Protein AF-A0A9D5HXS1-F1 (afdb_monomer_lite)

Sequence (128 aa):
MPPRVSGKRRRPDKGQDEDARDDQSRLVGFKTSIVRAIVDPASKRQDQRATRGSEGDPELSKALSDFDWNHSFGPCSEISRSQRLARAKKFGLHVEDRIERAIDDRSHGFGSEVSVSSVDRLMRHYVN

pLDDT: mean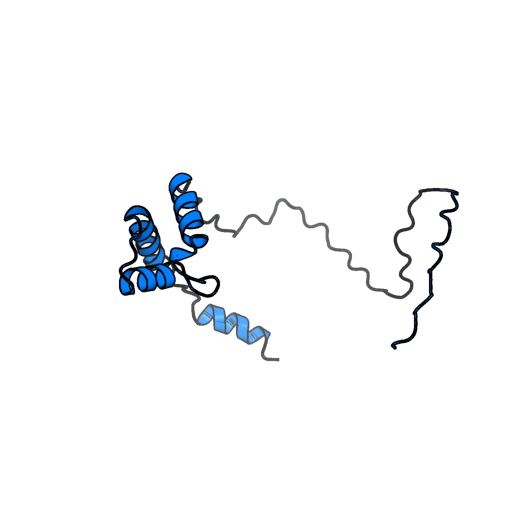 70.36, std 17.64, range [41.38, 93.81]

InterPro domains:
  IPR007218 DNA polymerase delta, subunit 4 [PF04081] (55-99)

Radius of gyration: 28.49 Å; chains: 1; bounding box: 69×58×58 Å

Organism: NCBI:txid195482

Secondary structure (DSSP, 8-state):
-PPP-----PPPP--------------TT-----------TTS--------------HHHHHHHHHHHH-GGG---TTS-HHHHHHHHHHTT----HHHHHHHHHHHTT------HHHHHHHHTTT--

Foldseek 3Di:
DDDDDDDDDDDDDDDDDDDPDDDPDPPPPDPDDPPPPPDDPPPDPPDPPPPPPPVPPVVLVVLLVCVQPDCVLPDDPPHDPQVSVVSCVVVVHDDDPSNVCVRVVVVVVDPVPPPPVVVVVVVVVVPD

Structure (mmCIF, N/CA/C/O backbone):
data_AF-A0A9D5HXS1-F1
#
_entry.id   AF-A0A9D5HXS1-F1
#
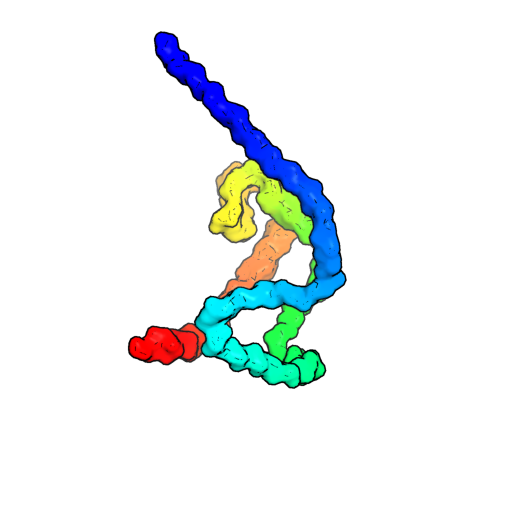loop_
_atom_site.group_PDB
_atom_site.id
_atom_site.type_symbol
_atom_site.label_atom_id
_atom_site.label_alt_id
_atom_site.label_comp_id
_atom_site.label_asym_id
_atom_site.label_entity_id
_atom_site.label_seq_id
_atom_site.pdbx_PDB_ins_code
_atom_site.Cartn_x
_atom_site.Cartn_y
_atom_site.Cartn_z
_atom_site.occupancy
_atom_site.B_iso_or_equiv
_atom_site.auth_seq_id
_atom_site.auth_comp_id
_atom_site.auth_asym_id
_atom_site.auth_atom_id
_atom_site.pdbx_PDB_model_num
ATOM 1 N N . MET A 1 1 ? -37.039 39.039 -15.414 1.00 48.00 1 MET A N 1
ATOM 2 C CA . MET A 1 1 ? -36.238 38.566 -16.569 1.00 48.00 1 MET A CA 1
ATOM 3 C C . MET A 1 1 ? -34.83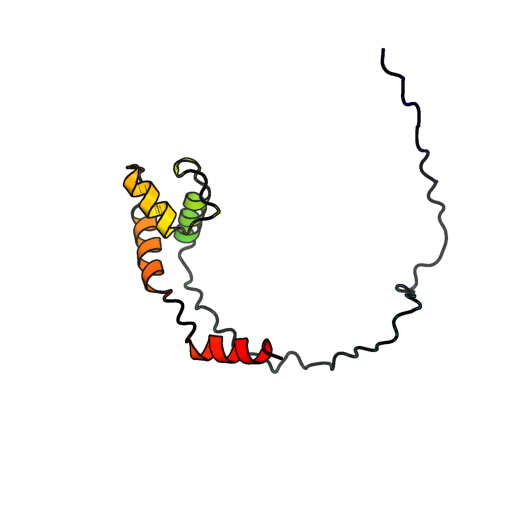0 39.141 -16.444 1.00 48.00 1 MET A C 1
ATOM 5 O O . MET A 1 1 ? -34.752 40.342 -16.215 1.00 48.00 1 MET A O 1
ATOM 9 N N . PRO A 1 2 ? -33.742 38.356 -16.535 1.00 56.94 2 PRO A N 1
ATOM 10 C CA . PRO A 1 2 ? -32.381 38.901 -16.500 1.00 56.94 2 PRO A CA 1
ATOM 11 C C . PRO A 1 2 ? -31.936 39.414 -17.889 1.00 56.94 2 PRO A C 1
ATOM 13 O O . PRO A 1 2 ? -32.428 38.909 -18.904 1.00 56.94 2 PRO A O 1
ATOM 16 N N . PRO A 1 3 ? -31.033 40.414 -17.968 1.00 57.28 3 PRO A N 1
ATOM 17 C CA . PRO A 1 3 ? -30.634 41.027 -19.231 1.00 57.28 3 PRO A CA 1
ATOM 18 C C . PRO A 1 3 ? -29.628 40.168 -20.014 1.00 57.28 3 PRO A C 1
ATOM 20 O O . PRO A 1 3 ? -28.786 39.465 -19.456 1.00 57.28 3 PRO A O 1
ATOM 23 N N . ARG A 1 4 ? -29.735 40.246 -21.345 1.00 56.66 4 ARG A N 1
ATOM 24 C CA . ARG A 1 4 ? -28.920 39.531 -22.336 1.00 56.66 4 ARG A CA 1
ATOM 25 C C . ARG A 1 4 ? -27.517 40.143 -22.435 1.00 56.66 4 ARG A C 1
ATOM 27 O O . ARG A 1 4 ? -27.390 41.325 -22.733 1.00 56.66 4 ARG A O 1
ATOM 34 N N . VAL A 1 5 ? -26.472 39.329 -22.290 1.00 61.84 5 VAL A N 1
ATOM 35 C CA . VAL A 1 5 ? -25.082 39.718 -22.580 1.00 61.84 5 VAL A CA 1
ATOM 36 C C . VAL A 1 5 ? -24.734 39.402 -24.038 1.00 61.84 5 VAL A C 1
ATOM 38 O O . VAL A 1 5 ? -24.371 38.281 -24.387 1.00 61.84 5 VAL A O 1
ATOM 41 N N . SER A 1 6 ? -24.864 40.391 -24.924 1.00 54.78 6 SER A N 1
ATOM 42 C CA . SER A 1 6 ? -24.313 40.318 -26.282 1.00 54.78 6 SER A CA 1
ATOM 43 C C . SER A 1 6 ? -22.926 40.956 -26.314 1.00 54.78 6 SER A C 1
ATOM 45 O O . SER A 1 6 ? -22.795 42.175 -26.254 1.00 54.78 6 SER A O 1
ATOM 47 N N . GLY A 1 7 ? -21.887 40.136 -26.448 1.00 56.72 7 GLY A N 1
ATOM 48 C CA . GLY A 1 7 ? -20.519 40.611 -26.635 1.00 56.72 7 GLY A CA 1
ATOM 49 C C . GLY A 1 7 ? -19.673 39.558 -27.335 1.00 56.72 7 GLY A C 1
ATOM 50 O O . GLY A 1 7 ? -18.871 38.879 -26.701 1.00 56.72 7 GLY A O 1
ATOM 51 N N . LYS A 1 8 ? -19.866 39.378 -28.648 1.00 59.97 8 LYS A N 1
ATOM 52 C CA . LYS A 1 8 ? -18.973 38.534 -29.454 1.00 59.97 8 LYS A CA 1
ATOM 53 C C . LYS A 1 8 ? -17.613 39.233 -29.569 1.00 59.97 8 LYS A C 1
ATOM 55 O O . LYS A 1 8 ? -17.489 40.219 -30.288 1.00 59.97 8 LYS A O 1
ATOM 60 N N . ARG A 1 9 ? -16.591 38.724 -28.875 1.00 58.75 9 ARG A N 1
ATOM 61 C CA . ARG A 1 9 ? -15.194 39.137 -29.081 1.00 58.75 9 ARG A CA 1
ATOM 62 C C . ARG A 1 9 ? -14.716 38.627 -30.444 1.00 58.75 9 ARG A C 1
ATOM 64 O O . ARG A 1 9 ? -14.654 37.419 -30.662 1.00 58.75 9 ARG A O 1
ATOM 71 N N . ARG A 1 10 ? -14.397 39.547 -31.360 1.00 60.25 10 ARG A N 1
ATOM 72 C CA . ARG A 1 10 ? -13.698 39.240 -32.617 1.00 60.25 10 ARG A CA 1
ATOM 73 C C . ARG A 1 10 ? -12.246 38.863 -32.303 1.00 60.25 10 ARG A C 1
ATOM 75 O O . ARG A 1 10 ? -11.593 39.556 -31.527 1.00 60.25 10 ARG A O 1
ATOM 82 N N . ARG A 1 11 ? -11.765 37.758 -32.876 1.00 60.94 11 ARG A N 1
ATOM 83 C CA . ARG A 1 11 ? -10.339 37.392 -32.871 1.00 60.94 11 ARG A CA 1
ATOM 84 C C . ARG A 1 11 ? -9.622 38.243 -33.929 1.00 60.94 11 ARG A C 1
ATOM 86 O O . ARG A 1 11 ? -10.206 38.412 -34.997 1.00 60.94 11 ARG A O 1
ATOM 93 N N . PRO A 1 12 ? -8.422 38.781 -33.663 1.00 54.09 12 PRO A N 1
ATOM 94 C CA . PRO A 1 12 ? -7.632 39.416 -34.707 1.00 54.09 12 PRO A CA 1
ATOM 95 C C . PRO A 1 12 ? -7.044 38.356 -35.650 1.00 54.09 12 PRO A C 1
ATOM 97 O O . PRO A 1 12 ? -6.654 37.270 -35.210 1.00 54.09 12 PRO A O 1
ATOM 100 N N . ASP A 1 13 ? -7.037 38.691 -36.941 1.00 49.59 13 ASP A N 1
ATOM 101 C CA . ASP A 1 13 ? -6.501 37.891 -38.040 1.00 49.59 13 ASP A CA 1
ATOM 102 C C . ASP A 1 13 ? -4.992 37.680 -37.905 1.00 49.59 13 ASP A C 1
ATOM 104 O O . ASP A 1 13 ? -4.238 38.573 -37.517 1.00 49.59 13 ASP A O 1
ATOM 108 N N . LYS A 1 14 ? -4.555 36.467 -38.244 1.00 48.91 14 LYS A N 1
ATOM 109 C CA . LYS A 1 14 ? -3.149 36.071 -38.265 1.00 48.91 14 LYS A CA 1
ATOM 110 C C . LYS A 1 14 ? -2.556 36.506 -39.609 1.00 48.91 14 LYS A C 1
ATOM 112 O O . LYS A 1 14 ? -2.601 35.750 -40.573 1.00 48.91 14 LYS A O 1
ATOM 117 N N . GLY A 1 15 ? -2.056 37.738 -39.667 1.00 42.81 15 GLY A N 1
ATOM 118 C CA . GLY A 1 15 ? -1.202 38.203 -40.760 1.00 42.81 15 GLY A CA 1
ATOM 119 C C . GLY A 1 15 ? 0.135 37.462 -40.732 1.00 42.81 15 GLY A C 1
ATOM 120 O O . GLY A 1 15 ? 0.785 37.392 -39.689 1.00 42.81 15 GLY A O 1
ATOM 121 N N . GLN A 1 16 ? 0.483 36.856 -41.864 1.00 49.47 16 GLN A N 1
ATOM 122 C CA . GLN A 1 16 ? 1.828 36.398 -42.197 1.00 49.47 16 GLN A CA 1
ATOM 123 C C . GLN A 1 16 ? 2.704 37.631 -42.432 1.00 49.47 16 GLN A C 1
ATOM 125 O O . GLN A 1 16 ? 2.220 38.574 -43.048 1.00 49.47 16 GLN A O 1
ATOM 130 N N . ASP A 1 17 ? 3.932 37.641 -41.913 1.00 41.50 17 ASP A N 1
ATOM 131 C CA . ASP A 1 17 ? 5.134 37.731 -42.749 1.00 41.50 17 ASP A CA 1
ATOM 132 C C . ASP A 1 17 ? 6.431 37.861 -41.917 1.00 41.50 17 ASP A C 1
ATOM 134 O O . ASP A 1 17 ? 6.497 38.556 -40.907 1.00 41.50 17 ASP A O 1
ATOM 138 N N . GLU A 1 18 ? 7.429 37.131 -42.420 1.00 45.56 18 GLU A N 1
ATOM 139 C CA . GLU A 1 18 ? 8.889 37.311 -42.341 1.00 45.56 18 GLU A CA 1
ATOM 140 C C . GLU A 1 18 ? 9.695 36.808 -41.119 1.00 45.56 18 GLU A C 1
ATOM 142 O O . GLU A 1 18 ? 9.487 37.152 -39.958 1.00 45.56 18 GLU A O 1
ATOM 147 N N . ASP A 1 19 ? 10.685 35.983 -41.480 1.00 46.94 19 ASP A N 1
ATOM 148 C CA . ASP A 1 19 ? 11.985 35.760 -40.850 1.00 46.94 19 ASP A CA 1
ATOM 149 C C . ASP A 1 19 ? 12.048 35.161 -39.442 1.00 46.94 19 ASP A C 1
ATOM 151 O O . ASP A 1 19 ? 12.396 35.777 -38.436 1.00 46.94 19 ASP A O 1
ATOM 155 N N . ALA A 1 20 ? 11.868 33.840 -39.420 1.00 52.09 20 ALA A N 1
ATOM 156 C CA . ALA A 1 20 ? 12.359 32.976 -38.359 1.00 52.09 20 ALA A CA 1
ATOM 157 C C . ALA A 1 20 ? 13.901 32.953 -38.332 1.00 52.09 20 ALA A C 1
ATOM 159 O O . ALA A 1 20 ? 14.527 32.048 -38.887 1.00 52.09 20 ALA A O 1
ATOM 160 N N . ARG A 1 21 ? 14.511 33.927 -37.651 1.00 56.81 21 ARG A N 1
ATOM 161 C CA . ARG A 1 21 ? 15.835 33.786 -37.031 1.00 56.81 21 ARG A CA 1
ATOM 162 C C . ARG A 1 21 ? 15.849 34.474 -35.671 1.00 56.81 21 ARG A C 1
ATOM 164 O O . ARG A 1 21 ? 15.763 35.690 -35.580 1.00 56.81 21 ARG A O 1
ATOM 171 N N . ASP A 1 22 ? 15.935 33.639 -34.642 1.00 55.31 22 ASP A N 1
ATOM 172 C CA . ASP A 1 22 ? 16.647 33.869 -33.385 1.00 55.31 22 ASP A CA 1
ATOM 173 C C . ASP A 1 22 ? 16.727 35.316 -32.871 1.00 55.31 22 ASP A C 1
ATOM 175 O O . ASP A 1 22 ? 17.735 35.995 -33.045 1.00 55.31 22 ASP A O 1
ATOM 179 N N . ASP A 1 23 ? 15.732 35.749 -32.099 1.00 55.94 23 ASP A N 1
ATOM 180 C CA . ASP A 1 23 ? 16.008 36.698 -31.016 1.00 55.94 23 ASP A CA 1
ATOM 181 C C . ASP A 1 23 ? 15.155 36.305 -29.804 1.00 55.94 23 ASP A C 1
ATOM 183 O O . ASP A 1 23 ? 14.010 36.723 -29.611 1.00 55.94 23 ASP A O 1
ATOM 187 N N . GLN A 1 24 ? 15.703 35.373 -29.019 1.00 56.53 24 GLN A N 1
ATOM 188 C CA . GLN A 1 24 ? 15.172 35.005 -27.715 1.00 56.53 24 GLN A CA 1
ATOM 189 C C . GLN A 1 24 ? 15.040 36.273 -26.869 1.00 56.53 24 GLN A C 1
ATOM 191 O O . GLN A 1 24 ? 16.034 36.924 -26.566 1.00 56.53 24 GLN A O 1
ATOM 196 N N . SER A 1 25 ? 13.807 36.595 -26.475 1.00 59.31 25 SER A N 1
ATOM 197 C CA . SER A 1 25 ? 13.461 37.363 -25.278 1.00 59.31 25 SER A CA 1
ATOM 198 C C . SER A 1 25 ? 14.501 38.405 -24.853 1.00 59.31 25 SER A C 1
ATOM 200 O O . SER A 1 25 ? 15.250 38.192 -23.897 1.00 59.31 25 SER A O 1
ATOM 202 N N . ARG A 1 26 ? 14.509 39.576 -25.498 1.00 60.41 26 ARG A N 1
ATOM 203 C CA . ARG A 1 26 ? 15.171 40.767 -24.945 1.00 60.41 26 ARG A CA 1
ATOM 204 C C . ARG A 1 26 ? 14.412 41.243 -23.708 1.00 60.41 26 ARG A C 1
ATOM 206 O O . ARG A 1 26 ? 13.669 42.220 -23.741 1.00 60.41 26 ARG A O 1
ATOM 213 N N . LEU A 1 27 ? 14.608 40.539 -22.598 1.00 54.50 27 LEU A N 1
ATOM 214 C CA . LEU A 1 27 ? 14.238 40.992 -21.268 1.00 54.50 27 LEU A CA 1
ATOM 215 C C . LEU A 1 27 ? 15.234 42.086 -20.861 1.00 54.50 27 LEU A C 1
ATOM 217 O O . LEU A 1 27 ? 16.214 41.849 -20.155 1.00 54.50 27 LEU A O 1
ATOM 221 N N . VAL A 1 28 ? 15.013 43.296 -21.371 1.00 64.12 28 VAL A N 1
ATOM 222 C CA . VAL A 1 28 ? 15.741 44.492 -20.945 1.00 64.12 28 VAL A CA 1
ATOM 223 C C . VAL A 1 28 ? 15.437 44.746 -19.467 1.00 64.12 28 VAL A C 1
ATOM 225 O O . VAL A 1 28 ? 14.343 45.165 -19.109 1.00 64.12 28 VAL A O 1
ATOM 228 N N . GLY A 1 29 ? 16.401 44.437 -18.597 1.00 57.84 29 GLY A N 1
ATOM 229 C CA . GLY A 1 29 ? 16.304 44.735 -17.164 1.00 57.84 29 GLY A CA 1
ATOM 230 C C . GLY A 1 29 ? 17.019 43.767 -16.223 1.00 57.84 29 GLY A C 1
ATOM 231 O O . GLY A 1 29 ? 17.317 44.155 -15.099 1.00 57.84 29 GLY A O 1
ATOM 232 N N . PHE A 1 30 ? 17.368 42.551 -16.652 1.00 51.41 30 PHE A N 1
ATOM 233 C CA . PHE A 1 30 ? 18.082 41.603 -15.787 1.00 51.41 30 PHE A CA 1
ATOM 234 C C . PHE A 1 30 ? 19.563 41.519 -16.156 1.00 51.41 30 PHE A C 1
ATOM 236 O O . PHE A 1 30 ? 19.974 40.750 -17.020 1.00 51.41 30 PHE A O 1
ATOM 243 N N . LYS A 1 31 ? 20.390 42.320 -15.477 1.00 63.91 31 LYS A N 1
ATOM 244 C CA . LYS A 1 31 ? 21.844 42.129 -15.456 1.00 63.91 31 LYS A CA 1
ATOM 245 C C . LYS A 1 31 ? 22.221 41.227 -14.283 1.00 63.91 31 LYS A C 1
ATOM 247 O O . LYS A 1 31 ? 22.537 41.739 -13.220 1.00 63.91 31 LYS A O 1
ATOM 252 N N . THR A 1 32 ? 22.255 39.915 -14.492 1.00 57.59 32 THR A N 1
ATOM 253 C CA . THR A 1 32 ? 23.187 39.023 -13.781 1.00 57.59 32 THR A CA 1
ATOM 254 C C . THR A 1 32 ? 23.527 37.840 -14.683 1.00 57.59 32 THR A C 1
ATOM 256 O O . THR A 1 32 ? 22.732 36.934 -14.918 1.00 57.59 32 THR A O 1
ATOM 259 N N . SER A 1 33 ? 24.743 37.864 -15.222 1.00 56.56 33 SER A N 1
ATOM 260 C CA . SER A 1 33 ? 25.347 36.743 -15.927 1.00 56.56 33 SER A CA 1
ATOM 261 C C . SER A 1 33 ? 25.588 35.602 -14.938 1.00 56.56 33 SER A C 1
ATOM 263 O O . SER A 1 33 ? 26.569 35.614 -14.196 1.00 56.56 33 SER A O 1
ATOM 265 N N . ILE A 1 34 ? 24.718 34.597 -14.920 1.00 61.28 34 ILE A N 1
ATOM 266 C CA . ILE A 1 34 ? 25.057 33.318 -14.295 1.00 61.28 34 ILE A CA 1
ATOM 267 C C . ILE A 1 34 ? 25.607 32.425 -15.401 1.00 61.28 34 ILE A C 1
ATOM 269 O O . ILE A 1 34 ? 24.908 31.583 -15.963 1.00 61.28 34 ILE A O 1
ATOM 273 N N . VAL A 1 35 ? 26.882 32.638 -15.732 1.00 54.31 35 VAL A N 1
ATOM 274 C CA . VAL A 1 35 ? 27.663 31.636 -16.458 1.00 54.31 35 VAL A CA 1
ATOM 275 C C . VAL A 1 35 ? 27.820 30.464 -15.496 1.00 54.31 35 VAL A C 1
ATOM 277 O O . VAL A 1 35 ? 28.619 30.509 -14.563 1.00 54.31 35 VAL A O 1
ATOM 280 N N . ARG A 1 36 ? 27.000 29.424 -15.667 1.00 61.00 36 ARG A N 1
ATOM 281 C CA . ARG A 1 36 ? 27.246 28.145 -15.001 1.00 61.00 36 ARG A CA 1
ATOM 282 C C . ARG A 1 36 ? 28.548 27.605 -15.582 1.00 61.00 36 ARG A C 1
ATOM 284 O O . ARG A 1 36 ? 28.630 27.417 -16.793 1.00 61.00 36 ARG A O 1
ATOM 291 N N . ALA A 1 37 ? 29.556 27.392 -14.736 1.00 62.28 37 ALA A N 1
ATOM 292 C CA . ALA A 1 37 ? 30.751 26.667 -15.143 1.00 62.28 37 ALA A CA 1
ATOM 293 C C . ALA A 1 37 ? 30.309 25.349 -15.794 1.00 62.28 37 ALA A C 1
ATOM 295 O O . ALA A 1 37 ? 29.449 24.653 -15.246 1.00 62.28 37 ALA A O 1
ATOM 296 N N . ILE A 1 38 ? 30.848 25.050 -16.976 1.00 60.81 38 ILE A N 1
ATOM 297 C CA . ILE A 1 38 ? 30.653 23.764 -17.640 1.00 60.81 38 ILE A CA 1
ATOM 298 C C . ILE A 1 38 ? 31.299 22.732 -16.718 1.00 60.81 38 ILE A C 1
ATOM 300 O O . ILE A 1 38 ? 32.516 22.588 -16.671 1.00 60.81 38 ILE A O 1
ATOM 304 N N . VAL A 1 39 ? 30.477 22.100 -15.886 1.00 54.06 39 VAL A N 1
ATOM 305 C CA . VAL A 1 39 ? 30.886 20.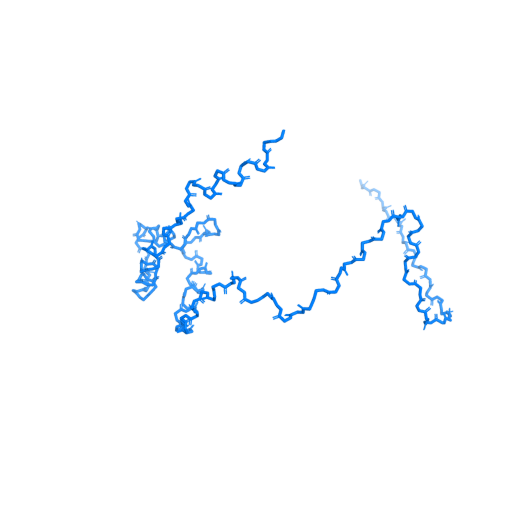970 -15.064 1.00 54.06 39 VAL A CA 1
ATOM 306 C C . VAL A 1 39 ? 30.934 19.776 -16.003 1.00 54.06 39 VAL A C 1
ATOM 308 O O . VAL A 1 39 ? 29.903 19.409 -16.567 1.00 54.06 39 VAL A O 1
ATOM 311 N N . ASP A 1 40 ? 32.119 19.188 -16.171 1.00 54.47 40 ASP A N 1
ATOM 312 C CA . ASP A 1 40 ? 32.278 17.915 -16.870 1.00 54.47 40 ASP A CA 1
ATOM 313 C C . ASP A 1 40 ? 31.293 16.889 -16.283 1.00 54.47 40 ASP A C 1
ATOM 315 O O . ASP A 1 40 ? 31.371 16.570 -15.089 1.00 54.47 40 ASP A O 1
ATOM 319 N N . PRO A 1 41 ? 30.366 16.326 -17.080 1.00 55.81 41 PRO A N 1
ATOM 320 C CA . PRO A 1 41 ? 29.358 15.389 -16.582 1.00 55.81 41 PRO A CA 1
ATOM 321 C C . PRO A 1 41 ? 29.954 14.046 -16.119 1.00 55.81 41 PRO A C 1
ATOM 323 O O . PRO A 1 41 ? 29.224 13.175 -15.647 1.00 55.81 41 PRO A O 1
ATOM 326 N N . ALA A 1 42 ? 31.273 13.861 -16.235 1.00 55.34 42 ALA A N 1
ATOM 327 C CA . ALA A 1 42 ? 31.963 12.625 -15.894 1.00 55.34 42 ALA A CA 1
ATOM 328 C C . ALA A 1 42 ? 32.326 12.480 -14.401 1.00 55.34 42 ALA A C 1
ATOM 330 O O . ALA A 1 42 ? 32.589 11.358 -13.975 1.00 55.34 42 ALA A O 1
ATOM 331 N N . SER A 1 43 ? 32.328 13.547 -13.582 1.00 56.47 43 SER A N 1
ATOM 332 C CA . SER A 1 43 ? 32.932 13.493 -12.229 1.00 56.47 43 SER A CA 1
ATOM 333 C C . SER A 1 43 ? 31.986 13.663 -11.031 1.00 56.47 43 SER A C 1
ATOM 335 O O . SER A 1 43 ? 32.420 14.021 -9.937 1.00 56.47 43 SER A O 1
ATOM 337 N N . LYS A 1 44 ? 30.698 13.328 -11.168 1.00 52.72 44 LYS A N 1
ATOM 338 C CA . LYS A 1 44 ? 29.812 13.117 -10.004 1.00 52.72 44 LYS A CA 1
ATOM 339 C C . LYS A 1 44 ? 28.958 11.865 -10.168 1.00 52.72 44 LYS A C 1
ATOM 341 O O . LYS A 1 44 ? 27.770 11.930 -10.464 1.00 52.72 44 LYS A O 1
ATOM 346 N N . ARG A 1 45 ? 29.578 10.705 -9.946 1.00 55.72 45 ARG A N 1
ATOM 347 C CA . ARG A 1 45 ? 28.886 9.436 -9.673 1.00 55.72 45 ARG A CA 1
ATOM 348 C C . ARG A 1 45 ? 29.305 8.891 -8.306 1.00 55.72 45 ARG A C 1
ATOM 350 O O . ARG A 1 45 ? 29.974 7.875 -8.224 1.00 55.72 45 ARG A O 1
ATOM 357 N N . GLN A 1 46 ? 28.930 9.606 -7.254 1.00 55.56 46 GLN A N 1
ATOM 358 C CA . GLN A 1 46 ? 28.938 9.199 -5.840 1.00 55.56 46 GLN A CA 1
ATOM 359 C C . GLN A 1 46 ? 28.124 10.299 -5.135 1.00 55.56 46 GLN A C 1
ATOM 361 O O . GLN A 1 46 ? 28.472 11.464 -5.266 1.00 55.56 46 GLN A O 1
ATOM 366 N N . ASP A 1 47 ? 26.965 10.117 -4.509 1.00 48.25 47 ASP A N 1
ATOM 367 C CA . ASP A 1 47 ? 26.272 8.950 -3.985 1.00 48.25 47 ASP A CA 1
ATOM 368 C C . ASP A 1 47 ? 24.766 9.091 -4.255 1.00 48.25 47 ASP A C 1
ATOM 370 O O . ASP A 1 47 ? 24.002 9.594 -3.434 1.00 48.25 47 ASP A O 1
ATOM 374 N N . GLN A 1 48 ? 24.294 8.601 -5.396 1.00 50.34 48 GLN A N 1
ATOM 375 C CA . GLN A 1 48 ? 23.002 7.932 -5.363 1.00 50.34 48 GLN A CA 1
ATOM 376 C C . GLN A 1 48 ? 23.363 6.474 -5.209 1.00 50.34 48 GLN A C 1
ATOM 378 O O . GLN A 1 48 ? 23.691 5.798 -6.183 1.00 50.34 48 GLN A O 1
ATOM 383 N N . ARG A 1 49 ? 23.392 6.010 -3.954 1.00 43.56 49 ARG A N 1
ATOM 384 C CA . ARG A 1 49 ? 23.272 4.587 -3.664 1.00 43.56 49 ARG A CA 1
ATOM 385 C C . ARG A 1 49 ? 22.047 4.179 -4.465 1.00 43.56 49 ARG A C 1
ATOM 387 O O . ARG A 1 49 ? 20.942 4.577 -4.105 1.00 43.56 49 ARG A O 1
ATOM 394 N N . ALA A 1 50 ? 22.253 3.517 -5.604 1.00 41.38 50 ALA A N 1
ATOM 395 C CA . ALA A 1 50 ? 21.179 2.849 -6.296 1.00 41.38 50 ALA A CA 1
ATOM 396 C C . ALA A 1 50 ? 20.557 2.005 -5.194 1.00 41.38 50 ALA A C 1
ATOM 398 O O . ALA A 1 50 ? 21.211 1.094 -4.674 1.00 41.38 50 ALA A O 1
ATOM 399 N N . THR A 1 51 ? 19.375 2.407 -4.718 1.00 48.69 51 THR A N 1
ATOM 400 C CA . THR A 1 51 ? 18.512 1.514 -3.967 1.00 48.69 51 THR A CA 1
ATOM 401 C C . THR A 1 51 ? 18.503 0.307 -4.856 1.00 48.69 51 THR A C 1
ATOM 403 O O . THR A 1 51 ? 18.063 0.425 -5.999 1.00 48.69 51 THR A O 1
ATOM 406 N N . ARG A 1 52 ? 19.191 -0.759 -4.416 1.00 44.44 52 ARG A N 1
ATOM 407 C CA . ARG A 1 52 ? 19.322 -1.981 -5.192 1.00 44.44 52 ARG A CA 1
ATOM 408 C C . ARG A 1 52 ? 17.921 -2.214 -5.699 1.00 44.44 52 ARG A C 1
ATOM 410 O O . ARG A 1 52 ? 17.012 -2.401 -4.885 1.00 44.44 52 ARG A O 1
ATOM 417 N N . GLY A 1 53 ? 17.746 -2.059 -7.008 1.00 44.53 53 GLY A N 1
ATOM 418 C CA . GLY A 1 53 ? 16.583 -2.567 -7.674 1.00 44.53 53 GLY A CA 1
ATOM 419 C C . GLY A 1 53 ? 16.698 -4.040 -7.378 1.00 44.53 53 GLY A C 1
ATOM 420 O O . GLY A 1 53 ? 17.405 -4.761 -8.067 1.00 44.53 53 GLY A O 1
ATOM 421 N N . SER A 1 54 ? 16.085 -4.471 -6.272 1.00 47.25 54 SER A N 1
ATOM 422 C CA . SER A 1 54 ? 15.368 -5.719 -6.292 1.00 47.25 54 SER A CA 1
ATOM 423 C C . SER A 1 54 ? 14.653 -5.621 -7.622 1.00 47.25 54 SER A C 1
ATOM 425 O O . SER A 1 54 ? 13.863 -4.690 -7.816 1.00 47.25 54 SER A O 1
ATOM 427 N N . GLU A 1 55 ? 15.066 -6.448 -8.577 1.00 54.97 55 GLU A N 1
ATOM 428 C CA . GLU A 1 55 ? 14.193 -6.848 -9.664 1.00 54.97 55 GLU A CA 1
ATOM 429 C C . GLU A 1 55 ? 12.976 -7.428 -8.950 1.00 54.97 55 GLU A C 1
ATOM 431 O O . GLU A 1 55 ? 12.925 -8.588 -8.555 1.00 54.97 55 GLU A O 1
ATOM 436 N N . GLY A 1 56 ? 12.129 -6.507 -8.507 1.00 62.81 56 GLY A N 1
ATOM 437 C CA . GLY A 1 56 ? 11.038 -6.75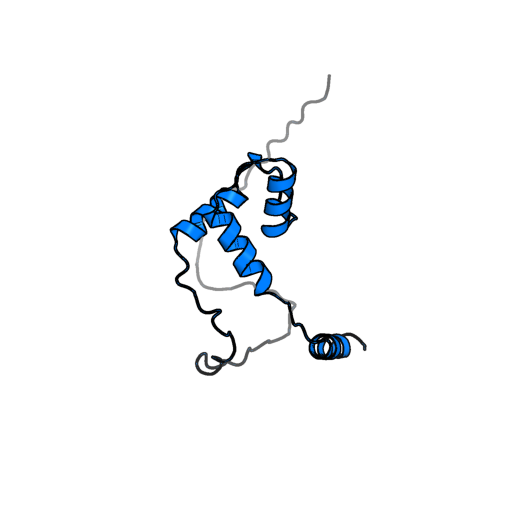3 -7.610 1.00 62.81 56 GLY A CA 1
ATOM 438 C C . GLY A 1 56 ? 10.011 -7.333 -8.524 1.00 62.81 56 GLY A C 1
ATOM 439 O O . GLY A 1 56 ? 9.646 -6.666 -9.491 1.00 62.81 56 GLY A O 1
ATOM 440 N N . ASP A 1 57 ? 9.650 -8.576 -8.240 1.00 79.62 57 ASP A N 1
ATOM 441 C CA . ASP A 1 57 ? 8.648 -9.331 -8.964 1.00 79.62 57 ASP A CA 1
ATOM 442 C C . ASP A 1 57 ? 7.586 -8.378 -9.557 1.00 79.62 57 ASP A C 1
ATOM 444 O O . ASP A 1 57 ? 6.877 -7.694 -8.799 1.00 79.62 57 ASP A O 1
ATOM 448 N N . PRO A 1 58 ? 7.532 -8.231 -10.898 1.00 84.69 58 PRO A N 1
ATOM 449 C CA . PRO A 1 58 ? 6.643 -7.270 -11.536 1.00 84.69 58 PRO A CA 1
ATOM 450 C C . PRO A 1 58 ? 5.186 -7.561 -11.175 1.00 84.69 58 PRO A C 1
ATOM 452 O O . PRO A 1 58 ? 4.389 -6.627 -11.059 1.00 84.69 58 PRO A O 1
ATOM 455 N N . GLU A 1 59 ? 4.851 -8.824 -10.902 1.00 88.38 59 GLU A N 1
ATOM 456 C CA . GLU A 1 59 ? 3.526 -9.222 -10.445 1.00 88.38 59 GLU A CA 1
ATOM 457 C C . GLU A 1 59 ? 3.219 -8.672 -9.053 1.00 88.38 59 GLU A C 1
ATOM 459 O O . GLU A 1 59 ? 2.130 -8.141 -8.831 1.00 88.38 59 GLU A O 1
ATOM 464 N N . LEU A 1 60 ? 4.186 -8.705 -8.132 1.00 88.44 60 LEU A N 1
ATOM 465 C CA . LEU A 1 60 ? 4.031 -8.125 -6.798 1.00 88.44 60 LEU A CA 1
ATOM 466 C C . LEU A 1 60 ? 3.858 -6.603 -6.861 1.00 88.44 60 LEU A C 1
ATOM 468 O O . LEU A 1 60 ? 3.033 -6.036 -6.143 1.00 88.44 60 LEU A O 1
ATOM 472 N N . SER A 1 61 ? 4.610 -5.931 -7.735 1.00 88.19 61 SER A N 1
ATOM 473 C CA . SER A 1 61 ? 4.495 -4.479 -7.917 1.00 88.19 61 SER A CA 1
ATOM 474 C C . SER A 1 61 ? 3.113 -4.071 -8.437 1.00 88.19 61 SER A C 1
ATOM 476 O O . SER A 1 61 ? 2.530 -3.077 -7.985 1.00 88.19 61 SER A O 1
ATOM 478 N N . LYS A 1 62 ? 2.555 -4.889 -9.334 1.00 91.69 62 LYS A N 1
ATOM 479 C CA . LYS A 1 62 ? 1.210 -4.725 -9.865 1.00 91.69 62 LYS A CA 1
ATOM 480 C C . LYS A 1 62 ? 0.162 -4.998 -8.789 1.00 91.69 62 LYS A C 1
ATOM 482 O O . LYS A 1 62 ? -0.687 -4.145 -8.575 1.00 91.69 62 LYS A O 1
ATOM 487 N N . ALA A 1 63 ? 0.284 -6.093 -8.040 1.00 91.38 63 ALA A N 1
ATOM 488 C CA . ALA A 1 63 ? -0.633 -6.427 -6.949 1.00 91.38 63 ALA A CA 1
ATOM 489 C C . ALA A 1 63 ? -0.683 -5.336 -5.860 1.00 91.38 63 ALA A C 1
ATOM 491 O O . ALA A 1 63 ? -1.757 -4.988 -5.373 1.00 91.38 63 ALA A O 1
ATOM 492 N N . LEU A 1 64 ? 0.464 -4.740 -5.510 1.00 91.44 64 LEU A N 1
ATOM 493 C CA . LEU A 1 64 ? 0.521 -3.610 -4.575 1.00 91.44 64 LEU A CA 1
ATOM 494 C C . LEU A 1 64 ? -0.139 -2.349 -5.140 1.00 91.44 64 LEU A C 1
ATOM 496 O O . LEU A 1 64 ? -0.774 -1.603 -4.400 1.00 91.44 64 LEU A O 1
ATOM 500 N N . SER A 1 65 ? 0.003 -2.114 -6.443 1.00 91.50 65 SER A N 1
ATOM 501 C CA . SER A 1 65 ? -0.654 -0.990 -7.112 1.00 91.50 65 SER A CA 1
ATOM 502 C C . SER A 1 65 ? -2.169 -1.203 -7.166 1.00 91.50 65 SER A C 1
ATOM 504 O O . SER A 1 65 ? -2.927 -0.305 -6.814 1.00 91.50 65 SER A O 1
ATOM 506 N N . ASP A 1 66 ? -2.624 -2.405 -7.518 1.00 92.50 66 ASP A N 1
ATOM 507 C CA . ASP A 1 66 ? -4.043 -2.776 -7.532 1.00 92.50 66 ASP A CA 1
ATOM 508 C C . ASP A 1 66 ? -4.663 -2.641 -6.131 1.00 92.50 66 ASP A C 1
ATOM 510 O O . ASP A 1 66 ? -5.775 -2.131 -5.983 1.00 92.50 66 ASP A O 1
ATOM 514 N N . PHE A 1 67 ? -3.919 -3.006 -5.083 1.00 92.44 67 PHE A N 1
ATOM 515 C CA . PHE A 1 67 ? -4.310 -2.759 -3.695 1.00 92.44 67 PHE A CA 1
ATOM 516 C C . PHE A 1 67 ? -4.484 -1.267 -3.384 1.00 92.44 67 PHE A C 1
ATOM 518 O O . PHE A 1 67 ? -5.456 -0.886 -2.725 1.00 92.44 67 PHE A O 1
ATOM 525 N N . ASP A 1 68 ? -3.590 -0.410 -3.884 1.00 91.62 68 ASP A N 1
ATOM 526 C CA . ASP A 1 68 ? -3.671 1.035 -3.672 1.00 91.62 68 ASP A CA 1
ATOM 527 C C . ASP A 1 68 ? -4.906 1.656 -4.349 1.00 91.62 68 ASP A C 1
ATOM 529 O O . ASP A 1 68 ? -5.568 2.528 -3.773 1.00 91.62 68 ASP A O 1
ATOM 533 N N . TRP A 1 69 ? -5.271 1.175 -5.535 1.00 91.75 69 TRP A N 1
ATOM 534 C CA . TRP A 1 69 ? -6.427 1.677 -6.285 1.00 91.75 69 TRP A CA 1
ATOM 535 C C . TRP A 1 69 ? -7.757 1.035 -5.880 1.00 91.75 69 TRP A C 1
ATOM 537 O O . TRP A 1 69 ? -8.819 1.546 -6.231 1.00 91.75 69 TRP A O 1
ATOM 547 N N . ASN A 1 70 ? -7.736 -0.051 -5.105 1.00 92.81 70 ASN A N 1
ATOM 548 C CA . ASN A 1 70 ? -8.956 -0.747 -4.720 1.00 92.81 70 ASN A CA 1
ATOM 549 C C . ASN A 1 70 ? -9.794 0.066 -3.713 1.00 92.81 70 ASN A C 1
ATOM 551 O O . ASN A 1 70 ? -9.458 0.201 -2.529 1.00 92.81 70 ASN A O 1
ATOM 555 N N . HIS A 1 71 ? -10.933 0.568 -4.196 1.00 90.25 71 HIS A N 1
ATOM 556 C CA . HIS A 1 71 ? -11.879 1.387 -3.439 1.00 90.25 71 HIS A CA 1
ATOM 557 C C . HIS A 1 71 ? -12.564 0.654 -2.278 1.00 90.25 71 HIS A C 1
ATOM 559 O O . HIS A 1 71 ? -13.037 1.318 -1.356 1.00 90.25 71 HIS A O 1
ATOM 565 N N . SER A 1 72 ? -12.574 -0.683 -2.264 1.00 90.94 72 SER A N 1
ATOM 566 C CA . SER A 1 72 ? -13.149 -1.479 -1.168 1.00 90.94 72 SER A CA 1
ATOM 567 C C . SER A 1 72 ? -12.449 -1.229 0.170 1.00 90.94 72 SER A C 1
ATOM 569 O O . SER A 1 72 ? -13.055 -1.381 1.225 1.00 90.94 72 SER A O 1
ATOM 571 N N . PHE A 1 73 ? -11.189 -0.784 0.138 1.00 89.00 73 PHE A N 1
ATOM 572 C CA . PHE A 1 73 ? -10.425 -0.414 1.333 1.00 89.00 73 PHE A CA 1
ATOM 573 C C . PHE A 1 73 ? -10.608 1.058 1.750 1.00 89.00 73 PHE A C 1
ATOM 575 O O . PHE A 1 73 ? -10.033 1.495 2.748 1.00 89.00 73 PHE A O 1
ATOM 582 N N . GLY A 1 74 ? -11.425 1.821 1.017 1.00 86.69 74 GLY A N 1
ATOM 583 C CA . GLY A 1 74 ? -11.726 3.227 1.276 1.00 86.69 74 GLY A CA 1
ATOM 584 C C . GLY A 1 74 ? -10.660 4.210 0.771 1.00 86.69 74 GLY A C 1
ATOM 585 O O . GLY A 1 74 ? -9.634 3.806 0.216 1.00 86.69 74 GLY A O 1
ATOM 586 N N . PRO A 1 75 ? -10.887 5.524 0.952 1.00 89.31 75 PRO A N 1
ATOM 587 C CA . PRO A 1 75 ? -9.929 6.553 0.563 1.00 89.31 75 PRO A CA 1
ATOM 588 C C . PRO A 1 75 ? -8.693 6.469 1.462 1.00 89.31 75 PRO A C 1
ATOM 590 O O . PRO A 1 75 ? -8.789 6.615 2.681 1.00 89.31 75 PRO A O 1
ATOM 593 N N . CYS A 1 76 ? -7.539 6.193 0.857 1.00 88.81 76 CYS A N 1
ATOM 594 C CA . CYS A 1 76 ? -6.296 5.910 1.579 1.00 88.81 76 CYS A CA 1
ATOM 595 C C . CYS A 1 76 ? -5.084 6.652 0.993 1.00 88.81 76 CYS A C 1
ATOM 597 O O . CYS A 1 76 ? -3.958 6.198 1.150 1.00 88.81 76 CYS A O 1
ATOM 599 N N . SER A 1 77 ? -5.297 7.784 0.315 1.00 87.31 77 SER A N 1
ATOM 600 C CA . SER A 1 77 ? -4.220 8.596 -0.276 1.00 87.31 77 SER A CA 1
ATOM 601 C C . SER A 1 77 ? -3.288 9.234 0.759 1.00 87.31 77 SER A C 1
ATOM 603 O O . SER A 1 77 ? -2.165 9.592 0.428 1.00 87.31 77 SER A O 1
ATOM 605 N N . GLU A 1 78 ? -3.754 9.390 1.999 1.00 90.75 78 GLU A N 1
ATOM 606 C CA . GLU A 1 78 ? -3.039 10.093 3.074 1.00 90.75 78 GLU A CA 1
ATOM 607 C C . GLU A 1 78 ? -2.305 9.153 4.041 1.00 90.75 78 GLU A C 1
ATOM 609 O O . GLU A 1 78 ? -1.554 9.613 4.898 1.00 90.75 78 GLU A O 1
ATOM 614 N N . ILE A 1 79 ? -2.525 7.840 3.929 1.00 90.44 79 ILE A N 1
ATOM 615 C CA . ILE A 1 79 ? -2.008 6.847 4.878 1.00 90.44 79 ILE A CA 1
ATOM 616 C C . ILE A 1 79 ? -1.023 5.895 4.205 1.00 90.44 79 ILE A C 1
ATOM 618 O O . ILE A 1 79 ? -1.071 5.665 2.997 1.00 90.44 79 ILE A O 1
ATOM 622 N N . SER A 1 80 ? -0.132 5.298 4.996 1.00 90.94 80 SER A N 1
ATOM 623 C CA . SER A 1 80 ? 0.798 4.294 4.477 1.00 90.94 80 SER A CA 1
ATOM 624 C C . SER A 1 80 ? 0.075 2.993 4.095 1.00 90.94 80 SER A C 1
ATOM 626 O O . SER A 1 80 ? -0.992 2.666 4.626 1.00 90.94 80 SER A O 1
ATOM 628 N N . ARG A 1 81 ? 0.696 2.176 3.230 1.00 91.25 81 ARG A N 1
ATOM 629 C CA . ARG A 1 81 ? 0.177 0.835 2.890 1.00 91.25 81 ARG A CA 1
ATOM 630 C C . ARG A 1 81 ? 0.009 -0.065 4.118 1.00 91.25 81 ARG A C 1
ATOM 632 O O . ARG A 1 81 ? -0.981 -0.783 4.201 1.00 91.25 81 ARG A O 1
ATOM 639 N N . SER A 1 82 ? 0.917 0.016 5.095 1.00 91.75 82 SER A N 1
ATOM 640 C CA . SER A 1 82 ? 0.814 -0.734 6.356 1.00 91.75 82 SER A CA 1
ATOM 641 C C . SER A 1 82 ? -0.369 -0.283 7.214 1.00 91.75 82 SER A C 1
ATOM 643 O O . SER A 1 82 ? -1.099 -1.115 7.748 1.00 91.75 82 SER A O 1
ATOM 645 N N . GLN A 1 83 ? -0.628 1.025 7.293 1.00 91.75 83 GLN A N 1
ATOM 646 C CA . GLN A 1 83 ? -1.803 1.561 7.985 1.00 91.75 83 GLN A CA 1
ATOM 647 C C . GLN A 1 83 ? -3.103 1.147 7.288 1.00 91.75 83 GLN A C 1
ATOM 649 O O . GLN A 1 83 ? -4.060 0.743 7.953 1.00 91.75 83 GLN A O 1
ATOM 654 N N . ARG A 1 84 ? -3.131 1.193 5.951 1.00 92.94 84 ARG A N 1
ATOM 655 C CA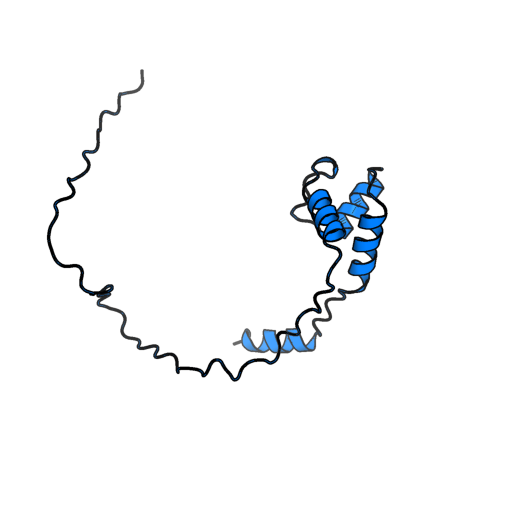 . ARG A 1 84 ? -4.263 0.718 5.147 1.00 92.94 84 ARG A CA 1
ATOM 656 C C . ARG A 1 84 ? -4.532 -0.768 5.371 1.00 92.94 84 ARG A C 1
ATOM 658 O O . ARG A 1 84 ? -5.680 -1.141 5.595 1.00 92.94 84 ARG A O 1
ATOM 665 N N . LEU A 1 85 ? -3.488 -1.597 5.374 1.00 93.38 85 LEU A N 1
ATOM 666 C CA . LEU A 1 85 ? -3.586 -3.030 5.649 1.00 93.38 85 LEU A CA 1
ATOM 667 C C . LEU A 1 85 ? -4.136 -3.300 7.057 1.00 93.38 85 LEU A C 1
ATOM 669 O O . LEU A 1 85 ? -5.090 -4.058 7.217 1.00 93.38 85 LEU A O 1
ATOM 673 N N . ALA A 1 86 ? -3.597 -2.630 8.077 1.00 92.06 86 ALA A N 1
ATOM 674 C CA . ALA A 1 86 ? -4.079 -2.763 9.451 1.00 92.06 86 ALA A CA 1
ATOM 675 C C . ALA A 1 86 ? -5.558 -2.365 9.584 1.00 92.06 86 ALA A C 1
ATOM 677 O O . ALA A 1 86 ? -6.321 -3.007 10.307 1.00 92.06 86 ALA A O 1
ATOM 678 N N . ARG A 1 87 ? -5.987 -1.322 8.861 1.00 93.00 87 ARG A N 1
ATOM 679 C CA . ARG A 1 87 ? -7.394 -0.921 8.783 1.00 93.00 87 ARG A CA 1
ATOM 680 C C . ARG A 1 87 ? -8.242 -2.008 8.120 1.00 93.00 87 ARG A C 1
ATOM 682 O O . ARG A 1 87 ? -9.262 -2.382 8.689 1.00 93.00 87 ARG A O 1
ATOM 689 N N . ALA A 1 88 ? -7.821 -2.536 6.971 1.00 93.44 88 ALA A N 1
ATOM 690 C CA . ALA A 1 88 ? -8.527 -3.606 6.265 1.00 93.44 88 ALA A CA 1
ATOM 691 C C . ALA A 1 88 ? -8.760 -4.829 7.168 1.00 93.44 88 ALA A C 1
ATOM 693 O O . ALA A 1 88 ? -9.898 -5.281 7.298 1.00 93.44 88 ALA A O 1
ATOM 694 N N . LYS A 1 89 ? -7.720 -5.263 7.896 1.00 92.44 89 LYS A N 1
ATOM 695 C CA . LYS A 1 89 ? -7.799 -6.351 8.885 1.00 92.44 89 LYS A CA 1
ATOM 696 C C . LYS A 1 89 ? -8.815 -6.063 9.993 1.00 92.44 89 LYS A C 1
ATOM 698 O O . LYS A 1 89 ? -9.621 -6.926 10.322 1.00 92.44 89 LYS A O 1
ATOM 703 N N . LYS A 1 90 ? -8.836 -4.837 10.532 1.00 93.81 90 LYS A N 1
ATOM 704 C CA . LYS A 1 90 ? -9.819 -4.429 11.557 1.00 93.81 90 LYS A CA 1
ATOM 705 C C . LYS A 1 90 ? -11.266 -4.499 11.067 1.00 93.81 90 LYS A C 1
ATOM 707 O O . LYS A 1 90 ? -12.149 -4.798 11.861 1.00 93.81 90 LYS A O 1
ATOM 712 N N . PHE A 1 91 ? -11.505 -4.219 9.788 1.00 92.50 91 PHE A N 1
ATOM 713 C CA . PHE A 1 91 ? -12.836 -4.299 9.180 1.00 92.50 91 PHE A CA 1
ATOM 714 C C . PHE A 1 91 ? -13.171 -5.691 8.621 1.00 92.50 91 PHE A C 1
ATOM 716 O O . PHE A 1 91 ? -14.243 -5.863 8.050 1.00 92.50 91 PHE A O 1
ATOM 723 N N . GLY A 1 92 ? -12.283 -6.680 8.776 1.00 92.44 92 GLY A N 1
ATOM 724 C CA . GLY A 1 92 ? -12.488 -8.028 8.242 1.00 92.44 92 GLY A CA 1
ATOM 725 C C . GLY A 1 92 ? -12.479 -8.092 6.713 1.00 92.44 92 GLY A C 1
ATOM 726 O O . GLY A 1 92 ? -13.052 -9.013 6.136 1.00 92.44 92 GLY A O 1
ATOM 727 N N . LEU A 1 93 ? -11.861 -7.112 6.045 1.00 92.56 93 LEU A N 1
ATOM 728 C CA . LEU A 1 93 ? -11.699 -7.130 4.595 1.00 92.56 93 LEU A CA 1
ATOM 729 C C . LEU A 1 93 ? -10.580 -8.100 4.221 1.00 92.56 93 LEU A C 1
ATOM 731 O O . LEU A 1 93 ? -9.486 -8.041 4.781 1.00 92.56 93 LEU A O 1
ATOM 735 N N . HIS A 1 94 ? -10.856 -8.969 3.252 1.00 92.44 94 HIS A N 1
ATOM 736 C CA . HIS A 1 94 ? -9.869 -9.918 2.761 1.00 92.44 94 HIS A CA 1
ATOM 737 C C . HIS A 1 94 ? -8.776 -9.198 1.960 1.00 92.44 94 HIS A C 1
ATOM 739 O O . HIS A 1 94 ? -9.070 -8.420 1.049 1.00 92.44 94 HIS A O 1
ATOM 745 N N . VAL A 1 95 ? -7.520 -9.477 2.300 1.00 91.50 95 VAL A N 1
ATOM 746 C CA . VAL A 1 95 ? -6.330 -9.033 1.572 1.00 91.50 95 VAL A CA 1
ATOM 747 C C . VAL A 1 95 ? -5.509 -10.273 1.241 1.00 91.50 95 VAL A C 1
ATOM 749 O O . VAL A 1 95 ? -5.436 -11.202 2.038 1.00 91.50 95 VAL A O 1
ATOM 752 N N . GLU A 1 96 ? -4.917 -10.309 0.051 1.00 92.81 96 GLU A N 1
ATOM 753 C CA . GLU A 1 96 ? -4.122 -11.456 -0.381 1.00 92.81 96 GLU A CA 1
ATOM 754 C C . GLU A 1 96 ? -2.837 -11.589 0.455 1.00 92.81 96 GLU A C 1
ATOM 756 O O . GLU A 1 96 ? -2.069 -10.632 0.578 1.00 92.81 96 GLU A O 1
ATOM 761 N N . ASP A 1 97 ? -2.534 -12.798 0.937 1.00 89.69 97 ASP A N 1
ATOM 762 C CA . ASP A 1 97 ? -1.378 -13.084 1.806 1.00 89.69 97 ASP A CA 1
ATOM 763 C C . ASP A 1 97 ? -0.027 -12.616 1.244 1.00 89.69 97 ASP A C 1
ATOM 765 O O . ASP A 1 97 ? 0.914 -12.348 1.995 1.00 89.69 97 ASP A O 1
ATOM 769 N N . ARG A 1 98 ? 0.108 -12.570 -0.087 1.00 89.50 98 ARG A N 1
ATOM 770 C CA . ARG A 1 98 ? 1.322 -12.084 -0.762 1.00 89.50 98 ARG A CA 1
ATOM 771 C C . ARG A 1 98 ? 1.533 -10.583 -0.546 1.00 89.50 98 ARG A C 1
ATOM 773 O O . ARG A 1 98 ? 2.664 -10.145 -0.361 1.00 89.50 98 ARG A O 1
ATOM 780 N N . ILE A 1 99 ? 0.444 -9.811 -0.534 1.00 90.38 99 ILE A N 1
ATOM 781 C CA . ILE A 1 99 ? 0.453 -8.366 -0.294 1.00 90.38 99 ILE A CA 1
ATOM 782 C C . ILE A 1 99 ? 0.748 -8.105 1.179 1.00 90.38 99 ILE A C 1
ATOM 784 O O . ILE A 1 99 ? 1.565 -7.240 1.486 1.00 90.38 99 ILE A O 1
ATOM 788 N N . GLU A 1 100 ? 0.134 -8.878 2.079 1.00 91.00 100 GLU A N 1
ATOM 789 C CA . GLU A 1 100 ? 0.376 -8.738 3.517 1.00 91.00 100 GLU A CA 1
ATOM 790 C C . GLU A 1 100 ? 1.855 -8.930 3.856 1.00 91.00 100 GLU A C 1
ATOM 792 O O . GLU A 1 100 ? 2.477 -8.037 4.430 1.00 91.00 100 GLU A O 1
ATOM 797 N N . ARG A 1 101 ? 2.441 -10.044 3.399 1.00 89.75 101 ARG A N 1
ATOM 798 C CA . ARG A 1 101 ? 3.863 -10.350 3.602 1.00 89.75 101 ARG A CA 1
ATOM 799 C C . ARG A 1 101 ? 4.771 -9.266 3.030 1.00 89.75 101 ARG A C 1
ATOM 801 O O . ARG A 1 101 ? 5.663 -8.784 3.716 1.00 89.75 101 ARG A O 1
ATOM 808 N N . ALA A 1 102 ? 4.500 -8.813 1.808 1.00 88.44 102 ALA A N 1
ATOM 809 C CA . ALA A 1 102 ? 5.311 -7.781 1.167 1.00 88.44 102 ALA A CA 1
ATOM 810 C C . ALA A 1 102 ? 5.272 -6.423 1.890 1.00 88.44 102 ALA A C 1
ATOM 812 O O . ALA A 1 102 ? 6.252 -5.672 1.848 1.00 88.44 102 ALA A O 1
ATOM 813 N N . ILE A 1 103 ? 4.145 -6.081 2.519 1.00 88.62 103 ILE A N 1
ATOM 814 C CA . ILE A 1 103 ? 4.001 -4.852 3.305 1.00 88.62 103 ILE A CA 1
ATOM 815 C C . ILE A 1 103 ? 4.708 -4.998 4.657 1.00 88.62 103 ILE A C 1
ATOM 817 O O . ILE A 1 103 ? 5.439 -4.083 5.051 1.00 88.62 103 ILE A O 1
ATOM 821 N N . ASP A 1 104 ? 4.537 -6.133 5.333 1.00 83.50 104 ASP A N 1
ATOM 822 C CA . ASP A 1 104 ? 5.132 -6.391 6.645 1.00 83.50 104 ASP A CA 1
ATOM 823 C C . ASP A 1 104 ? 6.668 -6.484 6.555 1.00 83.50 104 ASP A C 1
ATOM 825 O O . ASP A 1 104 ? 7.361 -5.781 7.296 1.00 83.50 104 ASP A O 1
ATOM 829 N N . ASP A 1 105 ? 7.214 -7.199 5.564 1.00 75.38 105 ASP A N 1
ATOM 830 C CA . ASP A 1 105 ? 8.664 -7.342 5.346 1.00 75.38 105 ASP A CA 1
ATOM 831 C C . ASP A 1 105 ? 9.356 -5.995 5.081 1.00 75.38 105 ASP A C 1
ATOM 833 O O . ASP A 1 105 ? 10.478 -5.738 5.528 1.00 75.38 105 ASP A O 1
ATOM 837 N N . ARG A 1 106 ? 8.679 -5.086 4.368 1.00 64.56 106 ARG A N 1
ATOM 838 C CA . ARG A 1 106 ? 9.202 -3.740 4.083 1.00 64.56 106 ARG A CA 1
ATOM 839 C C . ARG A 1 106 ? 9.050 -2.780 5.258 1.00 64.56 106 ARG A C 1
ATOM 841 O O . ARG A 1 106 ? 9.826 -1.828 5.355 1.00 64.56 106 ARG A O 1
ATOM 848 N N . SER A 1 107 ? 8.090 -3.017 6.150 1.00 56.66 107 SER A N 1
ATOM 849 C CA . SER A 1 107 ? 7.862 -2.172 7.327 1.00 56.66 107 SER A CA 1
ATOM 850 C C . SER A 1 107 ? 9.004 -2.253 8.349 1.00 56.66 107 SER A C 1
ATOM 852 O O . SER A 1 107 ? 9.249 -1.287 9.066 1.00 56.66 107 SER A O 1
ATOM 854 N N . HIS A 1 108 ? 9.751 -3.361 8.374 1.00 50.56 108 HIS A N 1
ATOM 855 C CA . HIS A 1 108 ? 10.929 -3.540 9.230 1.00 50.56 108 HIS A CA 1
ATOM 856 C C . HIS A 1 108 ? 12.225 -2.954 8.641 1.00 50.56 108 HIS A C 1
ATOM 858 O O . HIS A 1 108 ? 13.220 -2.833 9.351 1.00 50.56 108 HIS A O 1
ATOM 864 N N . GLY A 1 109 ? 12.226 -2.556 7.363 1.00 47.88 109 GLY A N 1
ATOM 865 C CA . GLY A 1 109 ? 13.421 -2.068 6.660 1.00 47.88 109 GLY A CA 1
ATOM 866 C C . GLY A 1 109 ? 13.599 -0.547 6.622 1.00 47.88 109 GLY A C 1
ATOM 867 O O . GLY A 1 109 ? 14.668 -0.075 6.248 1.00 47.88 109 GLY A O 1
ATOM 868 N N . PHE A 1 110 ? 12.580 0.231 6.996 1.00 51.31 110 PHE A N 1
ATOM 869 C CA . PHE A 1 110 ? 12.625 1.698 6.991 1.00 51.31 110 PHE A CA 1
ATOM 870 C C . PHE A 1 110 ? 12.457 2.263 8.404 1.00 51.31 110 PHE A C 1
ATOM 872 O O . PHE A 1 110 ? 11.591 3.093 8.676 1.00 51.31 110 PHE A O 1
ATOM 879 N N . GLY A 1 111 ? 13.350 1.860 9.308 1.00 49.84 111 GLY A N 1
ATOM 880 C CA . GLY A 1 111 ? 13.798 2.792 10.332 1.00 49.84 111 GLY A CA 1
ATOM 881 C C . GLY A 1 111 ? 14.465 3.953 9.601 1.00 49.84 111 GLY A C 1
ATOM 882 O O . GLY A 1 111 ? 15.568 3.812 9.084 1.00 49.84 111 GLY A O 1
ATOM 883 N N . SER A 1 112 ? 13.760 5.075 9.461 1.00 53.19 112 SER A N 1
ATOM 884 C CA . SER A 1 112 ? 14.341 6.335 9.005 1.00 53.19 112 SER A CA 1
ATOM 885 C C . SER A 1 112 ? 15.378 6.771 10.042 1.00 53.19 112 SER A C 1
ATOM 887 O O . SER A 1 112 ? 15.094 7.603 10.902 1.00 53.19 112 SER A O 1
ATOM 889 N N . GLU A 1 113 ? 16.580 6.201 9.984 1.00 58.41 113 GLU A N 1
ATOM 890 C CA . GLU A 1 113 ? 17.742 6.648 10.747 1.00 58.41 113 GLU A CA 1
ATOM 891 C C . GLU A 1 113 ? 18.266 7.954 10.143 1.00 58.41 113 GLU A C 1
ATOM 893 O O . GLU A 1 113 ? 19.403 8.066 9.685 1.00 58.41 113 GLU A O 1
ATOM 898 N N . VAL A 1 114 ? 17.429 8.990 10.128 1.00 61.88 114 VAL A N 1
ATOM 899 C CA . VAL A 1 114 ? 17.964 10.343 10.087 1.00 61.88 114 VAL A CA 1
ATOM 900 C C . VAL A 1 114 ? 18.540 10.565 11.475 1.00 61.88 114 VAL A C 1
ATOM 902 O O . VAL A 1 114 ? 17.823 10.854 12.431 1.00 61.88 114 VAL A O 1
ATOM 905 N N . SER A 1 115 ? 19.843 10.325 11.604 1.00 70.12 115 SER A N 1
ATOM 906 C CA . SER A 1 115 ? 20.557 10.567 12.853 1.00 70.12 115 SER A CA 1
ATOM 907 C C . SER A 1 115 ? 20.324 12.007 13.312 1.00 70.12 115 SER A C 1
ATOM 909 O O . SER A 1 115 ? 20.330 12.940 12.506 1.00 70.12 115 SER A O 1
ATOM 911 N N . VAL A 1 116 ? 20.145 12.198 14.620 1.00 69.88 116 VAL A N 1
ATOM 912 C CA . VAL A 1 116 ? 19.953 13.523 15.237 1.00 69.88 116 VAL A CA 1
ATOM 913 C C . VAL A 1 116 ? 21.067 14.495 14.818 1.00 69.88 116 VAL A C 1
ATOM 915 O O . VAL A 1 116 ? 20.803 15.665 14.570 1.00 69.88 116 VAL A O 1
ATOM 918 N N . SER A 1 117 ? 22.290 13.995 14.602 1.00 76.56 117 SER A N 1
ATOM 919 C CA . SER A 1 117 ? 23.421 14.782 14.091 1.00 76.56 117 SER A CA 1
ATOM 920 C C . SER A 1 117 ? 23.214 15.325 12.669 1.00 76.56 117 SER A C 1
ATOM 922 O O . SER A 1 117 ? 23.699 16.411 12.349 1.00 76.56 117 SER A O 1
ATOM 924 N N . SER A 1 118 ? 22.484 14.602 11.815 1.00 77.69 118 SER A N 1
ATOM 925 C CA . SER A 1 118 ? 22.140 15.042 10.458 1.00 77.69 118 SER A CA 1
ATOM 926 C C . SER A 1 118 ? 21.108 16.168 10.486 1.00 77.69 118 SER A C 1
ATOM 928 O O . SER A 1 118 ? 21.222 17.123 9.718 1.00 77.69 118 SER A O 1
ATOM 930 N N . VAL A 1 119 ? 20.146 16.096 11.413 1.00 79.00 119 VAL A N 1
ATOM 931 C CA . VAL A 1 119 ? 19.166 17.167 11.649 1.00 79.00 119 VAL A CA 1
ATOM 932 C C . VAL A 1 119 ? 19.851 18.404 12.237 1.00 79.00 119 VAL A C 1
ATOM 934 O O . VAL A 1 119 ? 19.662 19.503 11.721 1.00 79.00 119 VAL A O 1
ATOM 937 N N . ASP A 1 120 ? 20.722 18.234 13.234 1.00 77.31 120 ASP A N 1
ATOM 938 C CA . ASP A 1 120 ? 21.502 19.324 13.839 1.00 77.31 120 ASP A CA 1
ATOM 939 C C . ASP A 1 120 ? 22.373 20.056 12.815 1.00 77.31 120 ASP A C 1
ATOM 941 O O . ASP A 1 120 ? 22.473 21.283 12.828 1.00 77.31 120 ASP A O 1
ATOM 945 N N . ARG A 1 121 ? 23.014 19.315 11.903 1.00 82.62 121 ARG A N 1
ATOM 946 C CA . ARG A 1 121 ? 23.828 19.910 10.837 1.00 82.62 121 ARG A CA 1
ATOM 947 C C . ARG A 1 121 ? 22.985 20.745 9.876 1.00 82.62 121 ARG A C 1
ATOM 949 O O . ARG A 1 121 ? 23.453 21.790 9.433 1.00 82.62 121 ARG A O 1
ATOM 956 N N . LEU A 1 122 ? 21.764 20.308 9.573 1.00 82.56 122 LEU A N 1
ATOM 957 C CA . LEU A 1 122 ? 20.832 21.056 8.734 1.00 82.56 122 LEU A CA 1
ATOM 958 C C . LEU A 1 122 ? 20.362 22.333 9.441 1.00 82.56 122 LEU A C 1
ATOM 960 O O . LEU A 1 122 ? 20.424 23.411 8.856 1.00 82.56 122 LEU A O 1
ATOM 964 N N . MET A 1 123 ? 19.964 22.230 10.710 1.00 84.94 123 MET A N 1
ATOM 965 C CA . MET A 1 123 ? 19.437 23.360 11.482 1.00 84.94 123 MET A CA 1
ATOM 966 C C . MET A 1 123 ? 20.453 24.495 11.662 1.00 84.94 123 MET A C 1
ATOM 968 O O . MET A 1 123 ? 20.069 25.661 11.617 1.00 84.94 123 MET A O 1
ATOM 972 N N . ARG A 1 124 ? 21.756 24.193 11.761 1.00 82.50 124 ARG A N 1
ATOM 973 C CA . ARG A 1 124 ? 22.814 25.223 11.823 1.00 82.50 124 ARG A CA 1
ATOM 974 C C . ARG A 1 124 ? 22.845 26.168 10.621 1.00 82.50 124 ARG A C 1
ATOM 976 O O . ARG A 1 124 ? 23.349 27.272 10.755 1.00 82.50 124 ARG A O 1
ATOM 983 N N . HIS A 1 125 ? 22.332 25.757 9.462 1.00 75.38 125 HIS A N 1
ATOM 984 C CA . HIS A 1 125 ? 22.273 26.619 8.279 1.00 75.38 125 HIS A CA 1
ATOM 985 C C . HIS A 1 125 ? 21.049 27.549 8.252 1.00 75.38 125 HIS A C 1
ATOM 987 O O . HIS A 1 125 ? 21.025 28.473 7.443 1.00 75.38 125 HIS A O 1
ATOM 993 N N . TYR A 1 126 ? 20.051 27.316 9.111 1.00 75.00 126 TYR A N 1
ATOM 994 C CA . TYR A 1 126 ? 18.812 28.102 9.175 1.00 75.00 126 TYR A CA 1
ATOM 995 C C . TYR A 1 126 ? 18.750 29.059 10.370 1.00 75.00 126 TYR A C 1
ATOM 997 O O . TYR A 1 126 ? 17.889 29.933 10.396 1.00 75.00 126 TYR A O 1
ATOM 1005 N N . VAL A 1 127 ? 19.651 28.910 11.342 1.00 67.31 127 VAL A N 1
ATOM 1006 C CA . VAL A 1 127 ? 19.803 29.837 12.467 1.00 67.31 127 VAL A CA 1
ATOM 1007 C C . VAL A 1 127 ? 20.896 30.845 12.105 1.00 67.31 127 VAL A C 1
ATOM 1009 O O . VAL A 1 127 ? 22.060 30.653 12.447 1.00 67.31 127 VAL A O 1
ATOM 1012 N N . ASN A 1 128 ? 20.509 31.882 11.363 1.00 54.16 128 ASN A N 1
ATOM 1013 C CA . ASN A 1 128 ? 21.230 33.155 11.284 1.00 54.16 128 ASN A CA 1
ATOM 1014 C C . ASN A 1 128 ? 20.403 34.215 12.006 1.00 54.16 128 ASN A C 1
ATOM 1016 O O . ASN A 1 128 ? 19.186 34.276 11.719 1.00 54.16 128 ASN A O 1
#